Protein AF-A0A2H0RH08-F1 (afdb_monomer_lite)

Structure (mmCIF, N/CA/C/O backbone):
data_AF-A0A2H0RH08-F1
#
_entry.id   AF-A0A2H0RH08-F1
#
loop_
_atom_site.group_PDB
_atom_site.id
_atom_site.type_symbol
_atom_site.label_atom_id
_atom_site.label_alt_id
_atom_site.label_comp_id
_atom_site.label_asym_id
_atom_site.label_entity_id
_atom_site.label_seq_id
_atom_site.pdbx_PDB_ins_code
_atom_site.Cartn_x
_atom_site.Cartn_y
_atom_site.Cartn_z
_atom_site.occupancy
_atom_site.B_iso_or_equiv
_atom_site.auth_seq_id
_atom_site.auth_comp_id
_atom_site.auth_asym_id
_atom_site.auth_atom_id
_atom_site.pdbx_PDB_model_num
ATOM 1 N N . MET A 1 1 ? -14.422 -0.994 2.689 1.00 85.00 1 MET A N 1
ATOM 2 C CA . MET A 1 1 ? -13.706 -1.690 3.780 1.00 85.00 1 MET A CA 1
ATOM 3 C C . MET A 1 1 ? -13.818 -0.852 5.039 1.00 85.00 1 MET A C 1
ATOM 5 O O . MET A 1 1 ? -14.002 0.354 4.906 1.00 85.00 1 MET A O 1
ATOM 9 N N . THR A 1 2 ? -13.745 -1.462 6.221 1.00 94.88 2 THR A N 1
ATOM 10 C CA . THR A 1 2 ? -13.670 -0.714 7.487 1.00 94.88 2 THR A CA 1
ATOM 11 C C . THR A 1 2 ? -12.241 -0.217 7.736 1.00 94.88 2 THR A C 1
ATOM 13 O O . THR A 1 2 ? -11.321 -0.607 7.010 1.00 94.88 2 THR A O 1
ATOM 16 N N . ALA A 1 3 ? -12.047 0.642 8.742 1.00 96.12 3 ALA A N 1
ATOM 17 C CA . ALA A 1 3 ? -10.716 1.104 9.137 1.00 96.12 3 ALA A CA 1
ATOM 18 C C . ALA A 1 3 ? -9.840 -0.067 9.602 1.00 96.12 3 ALA A C 1
ATOM 20 O O . ALA A 1 3 ? -8.696 -0.184 9.178 1.00 96.12 3 ALA A O 1
ATOM 21 N N . GLU A 1 4 ? -10.413 -0.973 10.394 1.00 96.25 4 GLU A N 1
ATOM 22 C CA . GLU A 1 4 ? -9.751 -2.170 10.915 1.00 96.25 4 GLU A CA 1
ATOM 23 C C . GLU A 1 4 ? -9.241 -3.038 9.770 1.00 96.25 4 GLU A C 1
ATOM 25 O O . GLU A 1 4 ? -8.083 -3.442 9.772 1.00 96.25 4 GLU A O 1
ATOM 30 N N . LYS A 1 5 ? -10.069 -3.246 8.737 1.00 95.56 5 LYS A N 1
ATOM 31 C CA . LYS A 1 5 ? -9.653 -4.044 7.585 1.00 95.56 5 LYS A CA 1
ATOM 32 C C . LYS A 1 5 ? -8.557 -3.368 6.764 1.00 95.56 5 LYS A C 1
ATOM 34 O O . LYS A 1 5 ? -7.680 -4.047 6.245 1.00 95.56 5 LYS A O 1
ATOM 39 N N . ILE A 1 6 ? -8.597 -2.041 6.627 1.00 97.50 6 ILE A N 1
ATOM 40 C CA . ILE A 1 6 ? -7.516 -1.297 5.963 1.00 97.50 6 ILE A CA 1
ATOM 41 C C . ILE A 1 6 ? -6.205 -1.495 6.729 1.00 97.50 6 ILE A C 1
ATOM 43 O O . ILE A 1 6 ? -5.199 -1.803 6.102 1.00 97.50 6 ILE A O 1
ATOM 47 N N . LEU A 1 7 ? -6.225 -1.365 8.058 1.00 97.69 7 LEU A N 1
ATOM 48 C CA . LEU A 1 7 ? -5.045 -1.559 8.904 1.00 97.69 7 LEU A CA 1
ATOM 49 C C . LEU A 1 7 ? -4.499 -2.988 8.805 1.00 97.69 7 LEU A C 1
ATOM 51 O O . LEU A 1 7 ? -3.307 -3.163 8.589 1.00 97.69 7 LEU A O 1
ATOM 55 N N . GLU A 1 8 ? -5.372 -3.995 8.854 1.00 97.31 8 GLU A N 1
ATOM 56 C CA . GLU A 1 8 ? -4.995 -5.404 8.688 1.00 97.31 8 GLU A CA 1
ATOM 57 C C . GLU A 1 8 ? -4.278 -5.660 7.350 1.00 97.31 8 GLU A C 1
ATOM 59 O O . GLU A 1 8 ? -3.206 -6.265 7.311 1.00 97.31 8 GLU A O 1
ATOM 64 N N . VAL A 1 9 ? -4.840 -5.170 6.238 1.00 97.75 9 VAL A N 1
ATOM 65 C CA . VAL A 1 9 ? -4.236 -5.340 4.907 1.00 97.75 9 VAL A CA 1
ATOM 66 C C . VAL A 1 9 ? -2.924 -4.558 4.794 1.00 97.75 9 VAL A C 1
ATOM 68 O O . VAL A 1 9 ? -1.961 -5.054 4.206 1.00 97.75 9 VAL A O 1
ATOM 71 N N . THR A 1 10 ? -2.864 -3.355 5.371 1.00 97.44 10 THR A N 1
ATOM 72 C CA . THR A 1 10 ? -1.641 -2.548 5.450 1.00 97.44 10 THR A CA 1
ATOM 73 C C . THR A 1 10 ? -0.531 -3.303 6.183 1.00 97.44 10 THR A C 1
ATOM 75 O O . THR A 1 10 ? 0.575 -3.403 5.653 1.00 97.44 10 THR A O 1
ATOM 78 N N . ASP A 1 11 ? -0.820 -3.893 7.344 1.00 96.75 11 ASP A N 1
ATOM 79 C CA . ASP A 1 11 ? 0.149 -4.668 8.128 1.00 96.75 11 ASP A CA 1
ATOM 80 C C . ASP A 1 11 ? 0.628 -5.910 7.374 1.00 96.75 11 ASP A C 1
ATOM 82 O O . ASP A 1 11 ? 1.831 -6.177 7.303 1.00 96.75 11 ASP A O 1
ATOM 86 N N . PHE A 1 12 ? -0.287 -6.629 6.720 1.00 97.12 12 PHE A N 1
ATOM 87 C CA . PHE A 1 12 ? 0.074 -7.742 5.846 1.00 97.12 12 PHE A CA 1
ATOM 88 C C . PHE A 1 12 ? 1.042 -7.304 4.736 1.00 97.12 12 PHE A C 1
ATOM 90 O O . PHE A 1 12 ? 2.069 -7.947 4.513 1.00 97.12 12 PHE A O 1
ATOM 97 N N . TYR A 1 13 ? 0.771 -6.186 4.060 1.00 97.19 13 TYR A N 1
ATOM 98 C CA . TYR A 1 13 ? 1.653 -5.681 3.008 1.00 97.19 13 TYR A CA 1
ATOM 99 C C . TYR A 1 13 ? 2.993 -5.162 3.524 1.00 97.19 13 TYR A C 1
ATOM 101 O O . TYR A 1 13 ? 3.994 -5.324 2.823 1.00 97.19 13 TYR A O 1
ATOM 109 N N . ARG A 1 14 ? 3.062 -4.627 4.750 1.00 94.62 14 ARG A N 1
ATOM 110 C CA . ARG A 1 14 ? 4.350 -4.333 5.397 1.00 94.62 14 ARG A CA 1
ATOM 111 C C . ARG A 1 14 ? 5.175 -5.606 5.537 1.00 94.62 14 ARG A C 1
ATOM 113 O O . ARG A 1 14 ? 6.346 -5.599 5.176 1.00 94.62 14 ARG A O 1
ATOM 120 N N . GLU A 1 15 ? 4.580 -6.704 5.998 1.00 94.06 15 GLU A N 1
ATOM 121 C CA . GLU A 1 15 ? 5.282 -7.989 6.124 1.00 94.06 15 GLU A CA 1
ATOM 122 C C . GLU A 1 15 ? 5.720 -8.566 4.773 1.00 94.06 15 GLU A C 1
ATOM 124 O O . GLU A 1 15 ? 6.797 -9.157 4.672 1.00 94.06 15 GLU A O 1
ATOM 129 N N . VAL A 1 16 ? 4.925 -8.364 3.720 1.00 94.38 16 VAL A N 1
ATOM 130 C CA . VAL A 1 16 ? 5.309 -8.736 2.351 1.00 94.38 16 VAL A CA 1
ATOM 131 C C . VAL A 1 16 ? 6.529 -7.932 1.897 1.00 94.38 16 VAL A C 1
ATOM 133 O O . VAL A 1 16 ? 7.504 -8.522 1.431 1.00 94.38 16 VAL A O 1
ATOM 136 N N . LEU A 1 17 ? 6.504 -6.604 2.052 1.00 92.00 17 LEU A N 1
ATOM 137 C CA . LEU A 1 17 ? 7.591 -5.732 1.603 1.00 92.00 17 LEU A CA 1
ATOM 138 C C . LEU A 1 17 ? 8.847 -5.859 2.468 1.00 92.00 17 LEU A C 1
ATOM 140 O O . LEU A 1 17 ? 9.934 -5.791 1.917 1.00 92.00 17 LEU A O 1
ATOM 144 N N . LYS A 1 18 ? 8.750 -6.142 3.774 1.00 89.00 18 LYS A N 1
ATOM 145 C CA . LYS A 1 18 ? 9.916 -6.383 4.656 1.00 89.00 18 LYS A CA 1
ATOM 146 C C . LYS A 1 18 ? 10.845 -7.497 4.166 1.00 89.00 18 LYS A C 1
ATOM 148 O O . LYS A 1 18 ? 12.007 -7.544 4.556 1.00 89.00 18 LYS A O 1
ATOM 153 N N . ARG A 1 19 ? 10.330 -8.421 3.353 1.00 87.81 19 ARG A N 1
ATOM 154 C CA . ARG A 1 19 ? 11.103 -9.524 2.762 1.00 87.81 19 ARG A CA 1
ATOM 155 C C . ARG A 1 19 ? 11.779 -9.137 1.448 1.00 87.81 19 ARG A C 1
ATOM 157 O O . ARG A 1 19 ? 12.549 -9.929 0.911 1.00 87.81 19 ARG A O 1
ATOM 164 N N . ASP A 1 20 ? 11.470 -7.960 0.915 1.00 88.69 20 ASP A N 1
ATOM 165 C CA . ASP A 1 20 ? 12.063 -7.445 -0.306 1.00 88.69 20 ASP A CA 1
ATOM 166 C C . ASP A 1 20 ? 13.463 -6.878 -0.010 1.00 88.69 20 ASP A C 1
ATOM 168 O O . ASP A 1 20 ? 13.604 -6.072 0.911 1.00 88.69 20 ASP A O 1
ATOM 172 N N . PR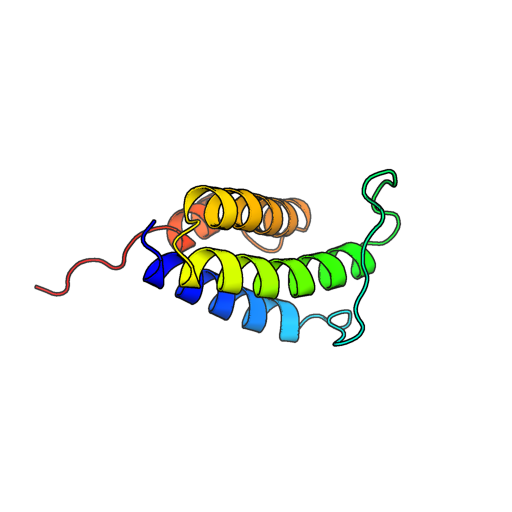O A 1 21 ? 14.508 -7.254 -0.771 1.00 86.62 21 PRO A N 1
ATOM 173 C CA . PRO A 1 21 ? 15.871 -6.768 -0.535 1.00 86.62 21 PRO A CA 1
ATOM 174 C C . PRO A 1 21 ? 16.010 -5.246 -0.672 1.00 86.62 21 PRO A C 1
ATOM 176 O O . PRO A 1 21 ? 17.006 -4.679 -0.226 1.00 86.62 21 PRO A O 1
ATOM 179 N N . TRP A 1 22 ? 15.029 -4.588 -1.290 1.00 84.31 22 TRP A N 1
ATOM 180 C CA . TRP A 1 22 ? 15.009 -3.147 -1.500 1.00 84.31 22 TRP A CA 1
ATOM 181 C C . TRP A 1 22 ? 14.130 -2.390 -0.514 1.00 84.31 22 TRP A C 1
ATOM 183 O O . TRP A 1 22 ? 14.095 -1.156 -0.564 1.00 84.31 22 TRP A O 1
ATOM 193 N N . ALA A 1 23 ? 13.428 -3.095 0.376 1.00 81.62 23 ALA A N 1
ATOM 194 C CA . ALA A 1 23 ? 12.756 -2.447 1.482 1.00 81.62 23 ALA A CA 1
ATOM 195 C C . ALA A 1 23 ? 13.813 -1.811 2.383 1.00 81.62 23 ALA A C 1
ATOM 197 O O . ALA A 1 23 ? 14.683 -2.472 2.946 1.00 81.62 23 ALA A O 1
ATOM 198 N N . SER A 1 24 ? 13.765 -0.490 2.458 1.00 72.12 24 SER A N 1
ATOM 199 C CA . SER A 1 24 ? 14.686 0.312 3.240 1.00 72.12 24 SER A CA 1
ATOM 200 C C . SER A 1 24 ? 13.874 1.269 4.089 1.00 72.12 24 SER A C 1
ATOM 202 O O . SER A 1 24 ? 12.913 1.858 3.600 1.00 72.12 24 SER A O 1
ATOM 204 N N . ASP A 1 25 ? 14.328 1.476 5.322 1.00 65.19 25 ASP A N 1
ATOM 205 C CA . ASP A 1 25 ? 13.808 2.516 6.215 1.00 65.19 25 ASP A CA 1
ATOM 206 C C . ASP A 1 25 ? 14.157 3.937 5.723 1.00 65.19 25 ASP A C 1
ATOM 208 O O . ASP A 1 25 ? 13.751 4.935 6.317 1.00 65.19 25 ASP A O 1
ATOM 212 N N . ASN A 1 26 ? 14.935 4.057 4.639 1.00 63.12 26 ASN A N 1
ATOM 213 C CA . ASN A 1 26 ? 15.278 5.342 4.056 1.00 63.12 26 ASN A CA 1
ATOM 214 C C . ASN A 1 26 ? 14.090 5.908 3.278 1.00 63.12 26 ASN A C 1
ATOM 216 O O . ASN A 1 26 ? 13.700 5.396 2.227 1.00 63.12 26 ASN A O 1
ATOM 220 N N . TRP A 1 27 ? 13.579 7.023 3.791 1.00 60.88 27 TRP A N 1
ATOM 221 C CA . TRP A 1 27 ? 12.550 7.842 3.171 1.00 60.88 27 TRP A CA 1
ATOM 222 C C . TRP A 1 27 ? 12.924 8.230 1.732 1.00 60.88 27 TRP A C 1
ATOM 224 O O . TRP A 1 27 ? 13.877 8.979 1.509 1.00 60.88 27 TRP A O 1
ATOM 234 N N . LEU A 1 28 ? 12.154 7.745 0.754 1.00 66.56 28 LEU A N 1
ATOM 235 C CA . LEU A 1 28 ? 12.183 8.212 -0.629 1.00 66.56 28 LEU A CA 1
ATOM 236 C C . LEU A 1 28 ? 10.854 8.896 -0.969 1.00 66.56 28 LEU A C 1
ATOM 238 O O . LEU A 1 28 ? 9.897 8.241 -1.381 1.00 66.56 28 LEU A O 1
ATOM 242 N N . ASP A 1 29 ? 10.805 10.221 -0.815 1.00 69.62 29 ASP A N 1
ATOM 243 C CA . ASP A 1 29 ? 9.728 11.032 -1.389 1.00 69.62 29 ASP A CA 1
ATOM 244 C C . ASP A 1 29 ? 9.886 11.029 -2.913 1.00 69.62 29 ASP A C 1
ATOM 246 O O . ASP A 1 29 ? 10.721 11.750 -3.469 1.00 69.62 29 ASP A O 1
ATOM 250 N N . TYR A 1 30 ? 9.177 10.117 -3.580 1.00 78.00 30 TYR A N 1
ATOM 251 C CA . TYR A 1 30 ? 9.303 9.960 -5.021 1.00 78.00 30 TYR A CA 1
ATOM 252 C C . TYR A 1 30 ? 8.655 11.154 -5.732 1.00 78.00 30 TYR A C 1
ATOM 254 O O . TYR A 1 30 ? 7.474 11.422 -5.490 1.00 78.00 30 TYR A O 1
ATOM 262 N N . PRO A 1 31 ? 9.371 11.868 -6.622 1.00 84.44 31 PRO A N 1
ATOM 263 C CA . PRO A 1 31 ? 8.819 13.042 -7.285 1.00 84.44 31 PRO A CA 1
ATOM 264 C C . PRO A 1 31 ? 7.580 12.678 -8.121 1.00 84.44 31 PRO A C 1
ATOM 266 O O . PRO A 1 31 ? 7.660 11.782 -8.965 1.00 84.44 31 PRO A O 1
ATOM 269 N N . PRO A 1 32 ? 6.438 13.369 -7.945 1.00 85.25 32 PRO A N 1
ATOM 270 C CA . PRO A 1 32 ? 5.197 13.032 -8.645 1.00 85.25 32 PRO A CA 1
ATOM 271 C C . PRO A 1 32 ? 5.237 13.353 -10.148 1.00 85.25 32 PRO A C 1
ATOM 273 O O . PRO A 1 32 ? 4.340 12.961 -10.889 1.00 85.25 32 PRO A O 1
ATOM 276 N N . ASP A 1 33 ? 6.248 14.093 -10.599 1.00 90.88 33 ASP A N 1
ATOM 277 C CA . ASP A 1 33 ? 6.476 14.497 -11.985 1.00 90.88 33 ASP A CA 1
ATOM 278 C C . ASP A 1 33 ? 7.454 13.575 -12.732 1.00 90.88 33 ASP A C 1
ATOM 280 O O . ASP A 1 33 ? 7.816 13.858 -13.877 1.00 90.88 33 ASP A O 1
ATOM 284 N N . ARG A 1 34 ? 7.884 12.470 -12.109 1.00 88.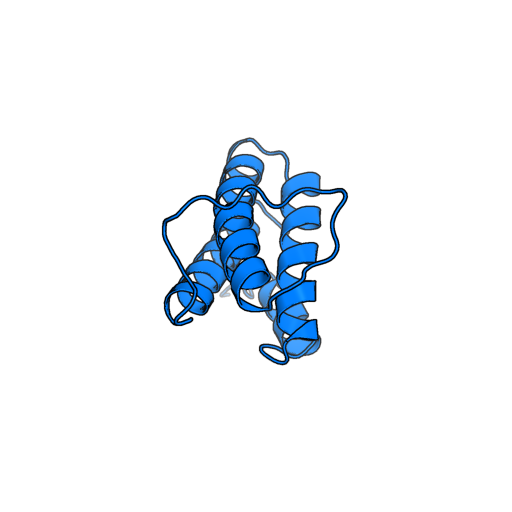31 34 ARG A N 1
ATOM 285 C CA . ARG A 1 34 ? 8.813 11.506 -12.706 1.00 88.31 34 ARG A CA 1
ATOM 286 C C . ARG A 1 34 ? 8.181 10.134 -12.862 1.00 88.31 34 ARG A C 1
ATOM 288 O O . ARG A 1 34 ? 7.401 9.681 -12.029 1.00 88.31 34 ARG A O 1
ATOM 295 N N . LEU A 1 35 ? 8.542 9.468 -13.956 1.00 88.88 35 LEU A N 1
ATOM 296 C CA . LEU A 1 35 ? 8.251 8.050 -14.129 1.00 88.88 35 LEU A CA 1
ATOM 297 C C . LEU A 1 35 ? 9.141 7.242 -13.197 1.00 88.88 35 LEU A C 1
ATOM 299 O O . LEU A 1 35 ? 10.292 7.617 -13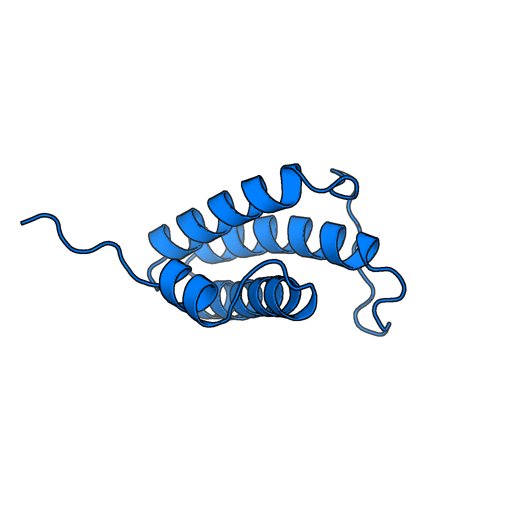.001 1.00 88.88 35 LEU A O 1
ATOM 303 N N . LEU A 1 36 ? 8.608 6.126 -12.704 1.00 87.06 36 LEU A N 1
ATOM 304 C CA . LEU A 1 36 ? 9.383 5.155 -11.947 1.00 87.06 36 LEU A CA 1
ATOM 305 C C . LEU A 1 36 ? 10.522 4.613 -12.819 1.00 87.06 36 LEU A C 1
ATOM 307 O O . LEU A 1 36 ? 10.251 3.990 -13.846 1.00 87.06 36 LEU A O 1
ATOM 311 N N . ASP A 1 37 ? 11.765 4.868 -12.420 1.00 84.00 37 ASP A N 1
ATOM 312 C CA . ASP A 1 37 ? 12.952 4.505 -13.201 1.00 84.00 37 ASP A CA 1
ATOM 313 C C . ASP A 1 37 ? 13.415 3.089 -12.843 1.00 84.00 37 ASP A C 1
ATOM 315 O O . ASP A 1 37 ? 13.643 2.247 -13.714 1.00 84.00 37 ASP A O 1
ATOM 319 N N . LEU A 1 38 ? 13.459 2.786 -11.540 1.00 85.06 38 LEU A N 1
ATOM 320 C CA . LEU A 1 38 ? 13.928 1.500 -11.036 1.00 85.06 38 LEU A CA 1
ATOM 321 C C . LEU A 1 38 ? 12.868 0.784 -10.175 1.00 85.06 38 LEU A C 1
ATOM 323 O O . LEU A 1 38 ? 12.215 1.416 -9.337 1.00 85.06 38 LEU A O 1
ATOM 327 N N . PRO A 1 39 ? 12.695 -0.547 -10.307 1.00 80.31 39 PRO A N 1
ATOM 328 C CA . PRO A 1 39 ? 11.731 -1.304 -9.503 1.00 80.31 39 PRO A CA 1
ATOM 329 C C . PRO A 1 39 ? 11.908 -1.148 -7.982 1.00 80.31 39 PRO A C 1
ATOM 331 O O . PRO A 1 39 ? 10.917 -1.124 -7.248 1.00 80.31 39 PRO A O 1
ATOM 334 N N . GLU A 1 40 ? 13.146 -1.011 -7.498 1.00 86.38 40 GLU A N 1
ATOM 335 C CA . GLU A 1 40 ? 13.470 -0.794 -6.083 1.00 86.38 40 GLU A CA 1
ATOM 336 C C . GLU A 1 40 ? 12.946 0.533 -5.523 1.00 86.38 40 GLU A C 1
ATOM 338 O O . GLU A 1 40 ? 12.662 0.628 -4.327 1.00 86.38 40 GLU A O 1
ATOM 343 N N . GLU A 1 41 ? 12.796 1.560 -6.360 1.00 88.31 41 GLU A N 1
ATOM 344 C CA . GLU A 1 41 ? 12.197 2.834 -5.956 1.00 88.31 41 GLU A CA 1
ATOM 345 C C . GLU A 1 41 ? 10.704 2.645 -5.682 1.00 88.31 41 GLU A C 1
ATOM 347 O O . GLU A 1 41 ? 10.167 3.218 -4.735 1.00 88.31 41 GLU A O 1
ATOM 352 N N . GLY A 1 42 ? 10.050 1.765 -6.449 1.00 90.50 42 GLY A N 1
ATOM 353 C CA . GLY A 1 42 ? 8.635 1.444 -6.290 1.00 90.50 42 GLY A CA 1
ATOM 354 C C . GLY A 1 42 ? 8.369 0.711 -4.981 1.00 90.50 42 GLY A C 1
ATOM 355 O O . GLY A 1 42 ? 7.396 1.016 -4.292 1.00 90.50 42 GLY A O 1
ATOM 356 N N . VAL A 1 43 ? 9.275 -0.197 -4.594 1.00 91.12 43 VAL A N 1
ATOM 357 C CA . VAL A 1 43 ? 9.239 -0.877 -3.289 1.00 91.12 43 VAL A CA 1
ATOM 358 C C . VAL A 1 43 ? 9.321 0.143 -2.154 1.00 91.12 43 VAL A C 1
ATOM 360 O O . VAL A 1 43 ? 8.452 0.151 -1.283 1.00 91.12 43 VAL A O 1
ATOM 363 N N . ARG A 1 44 ? 10.314 1.044 -2.183 1.00 89.44 44 ARG A N 1
ATOM 364 C CA . ARG A 1 44 ? 10.493 2.078 -1.147 1.00 89.44 44 ARG A CA 1
ATOM 365 C C . ARG A 1 44 ? 9.305 3.033 -1.076 1.00 89.44 44 ARG A C 1
ATOM 367 O O . ARG A 1 44 ? 8.839 3.340 0.016 1.00 89.44 44 ARG A O 1
ATOM 374 N N . HIS A 1 45 ? 8.774 3.448 -2.226 1.00 91.06 45 HIS A N 1
ATOM 375 C CA . HIS A 1 45 ? 7.591 4.300 -2.275 1.00 91.06 45 HIS A CA 1
ATOM 376 C C . HIS A 1 45 ? 6.366 3.608 -1.658 1.00 91.06 45 HIS A C 1
ATOM 378 O O . HIS A 1 45 ? 5.666 4.208 -0.846 1.00 91.06 45 HIS A O 1
ATOM 384 N N . CYS A 1 46 ? 6.142 2.324 -1.963 1.00 93.38 46 CYS A N 1
ATOM 385 C CA . CYS A 1 46 ? 5.045 1.564 -1.364 1.00 93.38 46 CYS A CA 1
ATOM 386 C C . CYS A 1 46 ? 5.189 1.430 0.157 1.00 93.38 46 CYS A C 1
ATOM 388 O O . CYS A 1 46 ? 4.186 1.560 0.853 1.00 93.38 46 CYS A O 1
ATOM 390 N N . VAL A 1 47 ? 6.404 1.220 0.685 1.00 91.50 47 VAL A N 1
ATOM 391 C CA . VAL A 1 47 ? 6.643 1.186 2.142 1.00 91.50 47 VAL A CA 1
ATOM 392 C C . VAL A 1 47 ? 6.173 2.486 2.803 1.00 91.50 47 VAL A C 1
ATOM 394 O O . VAL A 1 47 ? 5.421 2.424 3.773 1.00 91.50 47 VAL A O 1
ATOM 397 N N . LEU A 1 48 ? 6.519 3.648 2.239 1.00 89.88 48 LEU A N 1
ATOM 398 C CA . LEU A 1 48 ? 6.067 4.943 2.765 1.00 89.88 48 LEU A CA 1
ATOM 399 C C . LEU A 1 48 ? 4.556 5.138 2.656 1.00 89.88 48 LEU A C 1
ATOM 401 O O . LEU A 1 48 ? 3.915 5.659 3.569 1.00 89.88 48 LEU A O 1
ATOM 405 N N . MET A 1 49 ? 3.964 4.713 1.539 1.00 93.88 49 MET A N 1
ATOM 406 C CA . MET A 1 49 ? 2.520 4.812 1.366 1.00 93.88 49 MET A CA 1
ATOM 407 C C . MET A 1 49 ? 1.766 4.010 2.427 1.00 93.88 49 MET A C 1
ATOM 409 O O . MET A 1 49 ? 0.705 4.459 2.853 1.00 93.88 49 MET A O 1
ATOM 413 N N . LEU A 1 50 ? 2.294 2.867 2.880 1.00 95.62 50 LEU A N 1
ATOM 414 C CA . LEU A 1 50 ? 1.670 2.064 3.938 1.00 95.62 50 LEU A CA 1
ATOM 415 C C . LEU A 1 50 ? 1.582 2.826 5.272 1.00 95.62 50 LEU A C 1
ATOM 417 O O . LEU A 1 50 ? 0.526 2.776 5.904 1.00 95.62 50 LEU A O 1
ATOM 421 N N . ASP A 1 51 ? 2.609 3.601 5.647 1.00 93.75 51 ASP A N 1
ATOM 422 C CA . ASP A 1 51 ? 2.550 4.506 6.813 1.00 93.75 51 ASP A CA 1
ATOM 423 C C . ASP A 1 51 ? 1.427 5.539 6.664 1.00 93.75 51 ASP A C 1
ATOM 425 O O . ASP A 1 51 ? 0.601 5.734 7.555 1.00 93.75 51 ASP A O 1
ATOM 429 N N . GLN A 1 52 ? 1.340 6.165 5.491 1.00 95.25 52 GLN A N 1
ATOM 430 C CA . GLN A 1 52 ? 0.346 7.207 5.233 1.00 95.25 52 GLN A CA 1
ATOM 431 C C . GLN A 1 52 ? -1.083 6.642 5.158 1.00 95.25 52 GLN A C 1
ATOM 433 O O . GLN A 1 52 ? -2.035 7.301 5.580 1.00 95.25 52 GLN A O 1
ATOM 438 N N . ILE A 1 53 ? -1.256 5.418 4.647 1.00 97.88 53 ILE A N 1
ATOM 439 C CA . ILE A 1 53 ? -2.542 4.705 4.633 1.00 97.88 53 ILE A CA 1
ATOM 440 C C . ILE A 1 53 ? -3.011 4.422 6.063 1.00 97.88 53 ILE A C 1
ATOM 442 O O . ILE A 1 53 ? -4.185 4.650 6.362 1.00 97.88 53 ILE A O 1
ATOM 446 N N . GLU A 1 54 ? -2.116 3.958 6.938 1.00 97.75 54 GLU A N 1
ATOM 447 C CA . GLU A 1 54 ? -2.405 3.739 8.358 1.00 97.75 54 GLU A CA 1
ATOM 448 C C . GLU A 1 54 ? -2.863 5.032 9.041 1.00 97.75 54 GLU A C 1
ATOM 450 O O . GLU A 1 54 ? -3.918 5.042 9.684 1.00 97.75 54 GLU A O 1
ATOM 455 N N . ASP A 1 55 ? -2.145 6.137 8.831 1.00 97.75 55 ASP A N 1
ATOM 456 C CA . ASP A 1 55 ? -2.525 7.445 9.368 1.00 97.75 55 ASP A CA 1
ATOM 457 C C . ASP A 1 55 ? -3.914 7.869 8.883 1.00 97.75 55 ASP A C 1
ATOM 459 O O . ASP A 1 55 ? -4.770 8.239 9.691 1.00 97.75 55 ASP A O 1
ATOM 463 N N . PHE A 1 56 ? -4.183 7.769 7.574 1.00 98.25 56 PHE A N 1
ATOM 464 C CA . PHE A 1 56 ? -5.495 8.095 7.013 1.00 98.25 56 PHE A CA 1
ATOM 465 C C . PHE A 1 56 ? -6.608 7.219 7.591 1.00 98.25 56 PHE A C 1
ATOM 467 O O . PHE A 1 56 ? -7.688 7.740 7.882 1.00 98.25 56 PHE A O 1
ATOM 474 N N . ALA A 1 57 ? -6.364 5.920 7.775 1.00 97.94 57 ALA A N 1
ATOM 475 C CA . ALA A 1 57 ? -7.333 5.003 8.361 1.00 97.94 57 ALA A CA 1
ATOM 476 C C . ALA A 1 57 ? -7.647 5.376 9.817 1.00 97.94 57 ALA A C 1
ATOM 478 O O . ALA A 1 57 ? -8.820 5.495 10.177 1.00 97.94 57 ALA A O 1
ATOM 479 N N . ARG A 1 58 ? -6.616 5.651 10.628 1.00 97.75 58 ARG A N 1
ATOM 480 C CA . ARG A 1 58 ? -6.753 6.011 12.050 1.00 97.75 58 ARG A CA 1
ATOM 481 C C . ARG A 1 58 ? -7.520 7.310 12.275 1.00 97.75 58 ARG A C 1
ATOM 483 O O . ARG A 1 58 ? -8.259 7.413 13.249 1.00 97.75 58 ARG A O 1
ATOM 490 N N . ILE A 1 59 ? -7.394 8.282 11.370 1.00 97.81 59 ILE A N 1
ATOM 491 C CA . ILE A 1 59 ? -8.133 9.555 11.452 1.00 97.81 59 ILE A CA 1
ATOM 492 C C . ILE A 1 59 ? -9.473 9.537 10.694 1.00 97.81 59 ILE A C 1
ATOM 494 O O . ILE A 1 59 ? -10.077 10.588 10.483 1.00 97.81 59 ILE A O 1
ATOM 498 N N . GLY A 1 60 ? -9.938 8.367 10.241 1.00 97.44 60 GLY A N 1
ATOM 499 C CA . GLY A 1 60 ? -11.241 8.205 9.586 1.00 97.44 60 GLY A CA 1
ATOM 500 C C . GLY A 1 60 ? -11.313 8.695 8.134 1.00 97.44 60 GLY A C 1
ATOM 501 O O . GLY A 1 60 ? -12.400 8.771 7.562 1.00 97.44 60 GLY A O 1
ATOM 502 N N . ARG A 1 61 ? -10.182 8.993 7.482 1.00 98.12 61 ARG A N 1
ATOM 503 C CA . ARG A 1 61 ? -10.117 9.360 6.052 1.00 98.12 61 ARG A CA 1
ATOM 504 C C . ARG A 1 61 ? -10.122 8.120 5.152 1.00 98.12 61 ARG A C 1
ATOM 506 O O . ARG A 1 61 ? -9.222 7.925 4.333 1.00 98.12 61 ARG A O 1
ATOM 513 N N . LEU A 1 62 ? -11.155 7.292 5.292 1.00 97.62 62 LEU A N 1
ATOM 514 C CA . LEU A 1 62 ? -11.193 5.940 4.725 1.00 97.62 62 LEU A CA 1
ATOM 515 C C . LEU A 1 62 ? -11.171 5.906 3.192 1.00 97.62 62 LEU A C 1
ATOM 517 O O . LEU A 1 62 ? -10.500 5.050 2.628 1.00 97.62 62 LEU A O 1
ATOM 521 N N . GLU A 1 63 ? -11.831 6.843 2.502 1.00 97.38 63 GLU A N 1
ATOM 522 C CA . GLU A 1 63 ? -11.766 6.916 1.030 1.00 97.38 63 GLU A CA 1
ATOM 523 C C . GLU A 1 63 ? -10.340 7.150 0.531 1.00 97.38 63 GLU A C 1
ATOM 525 O O . GLU A 1 63 ? -9.895 6.506 -0.419 1.00 97.38 63 GLU A O 1
ATOM 530 N N . LYS A 1 64 ? -9.599 8.046 1.195 1.00 97.31 64 LYS A N 1
ATOM 531 C CA . LYS A 1 64 ? -8.214 8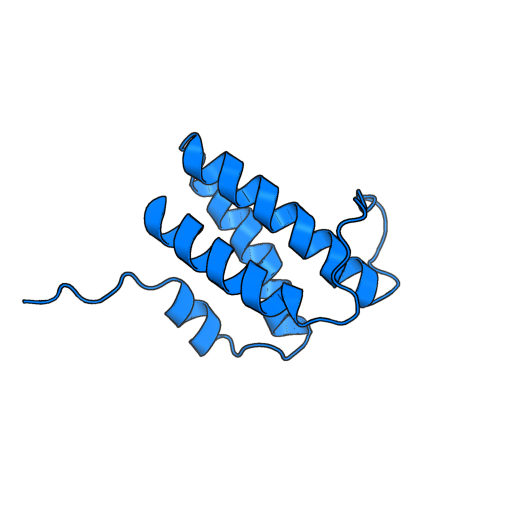.339 0.822 1.00 97.31 64 LYS A CA 1
ATOM 532 C C . LYS A 1 64 ? -7.304 7.153 1.124 1.00 97.31 64 LYS A C 1
ATOM 534 O O . LYS A 1 64 ? -6.495 6.792 0.274 1.00 97.31 64 LYS A O 1
ATOM 539 N N . ALA A 1 65 ? -7.473 6.542 2.296 1.00 98.19 65 ALA A N 1
ATOM 540 C CA . ALA A 1 65 ? -6.755 5.330 2.671 1.00 98.19 65 ALA A CA 1
ATOM 541 C C . ALA A 1 65 ? -6.996 4.205 1.648 1.00 98.19 65 ALA A C 1
ATOM 543 O O . ALA A 1 65 ? -6.049 3.586 1.175 1.00 98.19 65 ALA A O 1
ATOM 544 N N . PHE A 1 66 ? -8.249 3.999 1.233 1.00 96.06 66 PHE A N 1
ATOM 545 C CA . PHE A 1 66 ? -8.616 2.985 0.246 1.00 96.06 66 PHE A CA 1
ATOM 546 C C . PHE A 1 66 ? -8.044 3.270 -1.149 1.00 96.06 66 PHE A C 1
ATOM 548 O O . PHE A 1 66 ? -7.525 2.360 -1.790 1.00 96.06 66 PHE A O 1
ATOM 555 N N . LEU A 1 67 ? -8.084 4.525 -1.612 1.00 97.19 67 LEU A N 1
ATOM 556 C CA . LEU A 1 67 ? -7.492 4.924 -2.894 1.00 97.19 67 LEU A CA 1
ATOM 557 C C . LEU A 1 67 ? -5.989 4.616 -2.938 1.00 97.19 67 LEU A C 1
ATOM 559 O O . LEU A 1 67 ? -5.483 4.069 -3.915 1.00 97.19 67 LEU A O 1
ATOM 563 N N . TRP A 1 68 ? -5.284 4.965 -1.865 1.00 97.62 68 TRP A N 1
ATOM 564 C CA . TRP A 1 68 ? -3.845 4.758 -1.747 1.00 97.62 68 TRP A CA 1
ATOM 565 C C . TRP A 1 68 ? -3.483 3.282 -1.611 1.00 97.62 68 TRP A C 1
ATOM 567 O O . TRP A 1 68 ? -2.539 2.819 -2.248 1.00 97.62 68 TRP A O 1
ATOM 577 N N . LEU A 1 69 ? -4.276 2.519 -0.860 1.00 98.06 69 LEU A N 1
ATOM 578 C CA . LEU A 1 69 ? -4.130 1.071 -0.800 1.00 98.06 69 LEU A CA 1
ATOM 579 C C . LEU A 1 69 ? -4.303 0.439 -2.189 1.00 98.06 69 LEU A C 1
ATOM 581 O O . LEU A 1 69 ? -3.521 -0.428 -2.567 1.00 98.06 69 LEU A O 1
ATOM 585 N N . GLY A 1 70 ? -5.260 0.926 -2.984 1.00 97.69 70 GLY A N 1
ATOM 586 C CA . GLY A 1 70 ? -5.451 0.498 -4.371 1.00 97.69 70 GLY A CA 1
ATOM 587 C C . GLY A 1 70 ? -4.219 0.725 -5.255 1.00 97.69 70 GLY A C 1
ATOM 588 O O . GLY A 1 70 ? -3.903 -0.126 -6.085 1.00 97.69 70 GLY A O 1
ATOM 589 N N . PHE A 1 71 ? -3.477 1.819 -5.053 1.00 96.69 71 PHE A N 1
ATOM 590 C CA . PHE A 1 71 ? -2.208 2.052 -5.752 1.00 96.69 71 PHE A CA 1
ATOM 591 C C . PHE A 1 71 ? -1.163 0.983 -5.401 1.00 96.69 71 PHE A C 1
ATOM 593 O O . PHE A 1 71 ? -0.585 0.370 -6.299 1.00 96.69 71 PHE A O 1
ATOM 600 N N . VAL A 1 72 ? -0.970 0.703 -4.107 1.00 97.12 72 VAL A N 1
ATOM 601 C CA . VAL A 1 72 ? -0.033 -0.333 -3.635 1.00 97.12 72 VAL A CA 1
ATOM 602 C C . VAL A 1 72 ? -0.424 -1.714 -4.181 1.00 97.12 72 VAL A C 1
ATOM 604 O O . VAL A 1 72 ? 0.421 -2.484 -4.635 1.00 97.12 72 VAL A O 1
ATOM 607 N N . GLN A 1 73 ? -1.723 -2.017 -4.225 1.00 98.06 73 GLN A N 1
ATOM 608 C CA . GLN A 1 73 ? -2.251 -3.243 -4.834 1.00 98.06 73 GLN A CA 1
ATOM 609 C C . GLN A 1 73 ? -1.970 -3.312 -6.340 1.00 98.06 73 GLN A C 1
ATOM 611 O O . GLN A 1 73 ? -1.567 -4.361 -6.846 1.00 98.06 73 GLN A O 1
ATOM 616 N N . GLY A 1 74 ? -2.116 -2.190 -7.048 1.00 97.12 74 GLY A N 1
ATOM 617 C CA . GLY A 1 74 ? -1.742 -2.067 -8.455 1.00 97.12 74 GLY A CA 1
ATOM 618 C C . GLY A 1 74 ? -0.259 -2.355 -8.691 1.00 97.12 74 GLY A C 1
ATOM 619 O O . GLY A 1 74 ? 0.075 -3.099 -9.612 1.00 97.12 74 GLY A O 1
ATOM 620 N N . PHE A 1 75 ? 0.624 -1.851 -7.823 1.00 95.69 75 PHE A N 1
ATOM 621 C CA . PHE A 1 75 ? 2.055 -2.163 -7.864 1.00 95.69 75 PHE A CA 1
ATOM 622 C C . PHE A 1 75 ? 2.324 -3.661 -7.674 1.00 95.69 75 PHE A C 1
ATOM 624 O O . PHE A 1 75 ? 3.076 -4.264 -8.446 1.00 95.69 75 PHE A O 1
ATOM 631 N N . PHE A 1 76 ? 1.688 -4.301 -6.689 1.00 96.56 76 PHE A N 1
ATOM 632 C CA . PHE A 1 76 ? 1.849 -5.740 -6.481 1.00 96.56 76 PHE A CA 1
ATOM 633 C C . PHE A 1 76 ? 1.404 -6.570 -7.687 1.00 96.56 76 PHE A C 1
ATOM 635 O O . PHE A 1 76 ? 2.085 -7.529 -8.054 1.00 96.56 76 PHE A O 1
ATOM 642 N N . TRP A 1 77 ? 0.298 -6.190 -8.326 1.00 97.50 77 TRP A N 1
ATOM 643 C CA . TRP A 1 77 ? -0.167 -6.856 -9.538 1.00 97.50 77 TRP A CA 1
ATOM 644 C C . TRP A 1 77 ? 0.797 -6.650 -10.712 1.00 97.50 77 TRP A C 1
ATOM 646 O O . TRP A 1 77 ? 1.220 -7.620 -11.339 1.00 97.50 77 TRP A O 1
ATOM 656 N N . ALA A 1 78 ? 1.210 -5.404 -10.965 1.00 95.00 78 ALA A N 1
ATOM 657 C CA . ALA A 1 78 ? 2.119 -5.058 -12.059 1.00 95.00 78 ALA A CA 1
ATOM 658 C C . ALA A 1 78 ? 3.488 -5.749 -11.945 1.00 95.00 78 ALA A C 1
ATOM 660 O O . ALA A 1 78 ? 4.154 -5.989 -12.949 1.00 95.00 78 ALA A O 1
ATOM 661 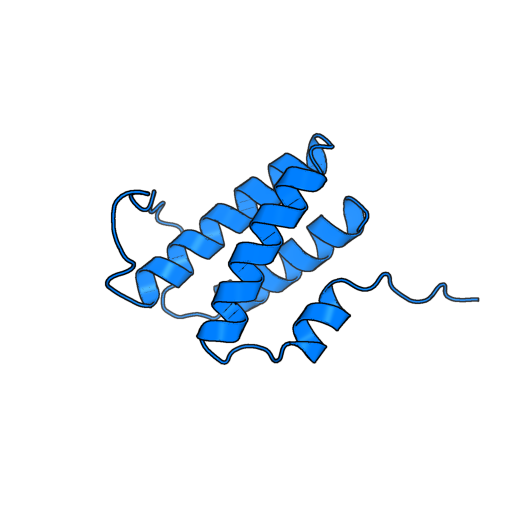N N . THR A 1 79 ? 3.898 -6.092 -10.724 1.00 92.31 79 THR A N 1
ATOM 662 C CA . THR A 1 79 ? 5.164 -6.778 -10.438 1.00 92.31 79 THR A CA 1
ATOM 663 C C . THR A 1 79 ? 5.024 -8.292 -10.263 1.00 92.31 79 THR A C 1
ATOM 665 O O . THR A 1 79 ? 5.997 -8.956 -9.915 1.00 92.31 79 THR A O 1
ATOM 668 N N . GLY A 1 80 ? 3.833 -8.853 -10.504 1.00 94.25 80 GLY A N 1
ATOM 669 C CA . GLY A 1 80 ? 3.593 -10.298 -10.466 1.00 94.25 80 GLY A CA 1
ATOM 670 C C . GLY A 1 80 ? 3.625 -10.918 -9.067 1.00 94.25 80 GLY A C 1
ATOM 671 O O . GLY A 1 80 ? 3.806 -12.127 -8.949 1.00 94.25 80 GLY A O 1
ATOM 672 N N . ARG A 1 81 ? 3.465 -10.114 -8.007 1.00 95.06 81 ARG A N 1
ATOM 673 C CA . ARG A 1 81 ? 3.490 -10.588 -6.611 1.00 95.06 81 ARG A CA 1
ATOM 674 C C . ARG A 1 81 ? 2.155 -11.178 -6.159 1.00 95.06 81 ARG A C 1
ATOM 676 O O . ARG A 1 81 ? 2.157 -12.096 -5.349 1.00 95.06 81 ARG A O 1
ATOM 683 N N . PHE A 1 82 ? 1.042 -10.671 -6.690 1.00 97.75 82 PHE A N 1
ATOM 684 C CA . PHE A 1 82 ? -0.305 -11.182 -6.426 1.00 97.75 82 PHE A CA 1
ATOM 685 C C . PHE A 1 82 ? -1.172 -11.139 -7.686 1.00 97.75 82 PHE A C 1
ATOM 687 O O . PHE A 1 82 ? -1.045 -10.251 -8.534 1.00 97.75 82 PHE A O 1
ATOM 694 N N . THR A 1 83 ? -2.104 -12.078 -7.777 1.00 98.25 83 THR A N 1
ATOM 695 C CA . THR A 1 83 ? -3.200 -12.077 -8.747 1.00 98.25 83 THR A CA 1
ATOM 696 C C . THR A 1 83 ? -4.300 -11.092 -8.338 1.00 98.25 83 THR A C 1
ATOM 698 O O . THR A 1 83 ? -4.447 -10.737 -7.168 1.00 98.25 83 THR A O 1
ATOM 701 N N . LEU A 1 84 ? -5.135 -10.670 -9.295 1.00 97.44 84 LEU A N 1
ATOM 702 C CA . LEU A 1 84 ? -6.292 -9.812 -8.997 1.00 97.44 84 LEU A CA 1
ATOM 703 C C . LEU A 1 84 ? -7.291 -10.480 -8.035 1.00 97.44 84 LEU A C 1
ATOM 705 O O . LEU A 1 84 ? -7.914 -9.787 -7.231 1.00 97.44 84 LEU A O 1
ATOM 709 N N . ASP A 1 85 ? -7.425 -11.808 -8.091 1.00 97.69 85 ASP A N 1
ATOM 710 C CA . ASP A 1 85 ? -8.301 -12.559 -7.188 1.00 97.69 85 ASP A CA 1
ATOM 711 C C . ASP A 1 85 ? -7.771 -12.562 -5.750 1.00 97.69 85 ASP A C 1
ATOM 713 O O . ASP A 1 85 ? -8.544 -12.324 -4.820 1.00 97.69 85 ASP A O 1
ATOM 717 N N . GLU A 1 86 ? -6.463 -12.748 -5.549 1.00 98.12 86 GLU A N 1
ATOM 718 C CA . GLU A 1 86 ? -5.831 -12.618 -4.228 1.00 98.12 86 GLU A CA 1
ATOM 719 C C . GLU A 1 86 ? -6.015 -11.205 -3.667 1.00 98.12 86 GLU A C 1
ATOM 721 O O . GLU A 1 86 ? -6.517 -11.049 -2.556 1.00 98.12 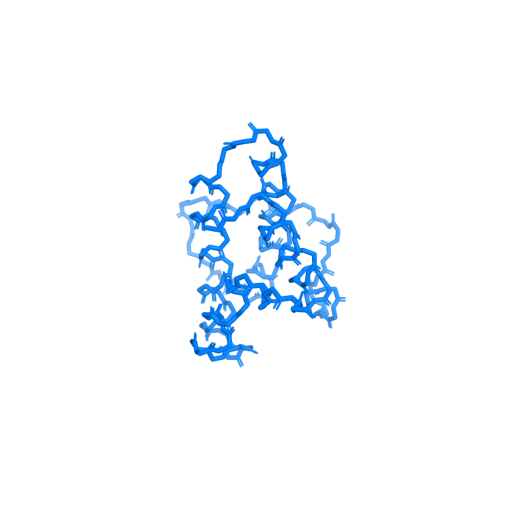86 GLU A O 1
ATOM 726 N N . LEU A 1 87 ? -5.733 -10.165 -4.462 1.00 97.69 87 LEU A N 1
ATOM 727 C CA . LEU A 1 87 ? -5.904 -8.768 -4.040 1.00 97.69 87 LEU A CA 1
ATOM 728 C C . LEU A 1 87 ? -7.355 -8.448 -3.656 1.00 97.69 87 LEU A C 1
ATOM 730 O O . LEU A 1 87 ? -7.616 -7.806 -2.637 1.00 97.69 87 LEU A O 1
ATOM 734 N N . LYS A 1 88 ? -8.322 -8.938 -4.438 1.00 95.19 88 LYS A N 1
ATOM 735 C CA . LYS A 1 88 ? -9.746 -8.814 -4.110 1.00 95.19 88 LYS A CA 1
ATOM 736 C C . LYS A 1 88 ? -10.084 -9.528 -2.804 1.00 95.19 88 LYS A C 1
ATOM 738 O O . LYS A 1 88 ? -10.890 -9.007 -2.034 1.00 95.19 88 LYS A O 1
ATOM 743 N N . ASN A 1 89 ? -9.501 -10.700 -2.561 1.00 96.06 89 ASN A N 1
ATOM 744 C CA . ASN A 1 89 ? -9.726 -11.472 -1.343 1.00 96.06 89 ASN A CA 1
ATOM 745 C C . ASN A 1 89 ? -9.109 -10.809 -0.110 1.00 96.06 89 ASN A C 1
ATOM 747 O O . ASN A 1 89 ? -9.759 -10.807 0.930 1.00 96.06 89 ASN A O 1
ATOM 751 N N . HIS A 1 90 ? -7.942 -10.170 -0.226 1.00 96.25 90 HIS A N 1
ATOM 752 C CA . HIS A 1 90 ? -7.353 -9.403 0.879 1.00 96.25 90 HIS A CA 1
ATOM 753 C C . HIS A 1 90 ? -8.297 -8.295 1.362 1.00 96.25 90 HIS A C 1
ATOM 755 O O . HIS A 1 90 ? -8.365 -8.019 2.550 1.00 96.25 90 HIS A O 1
ATOM 761 N N . ASN A 1 91 ? -9.086 -7.706 0.458 1.00 93.69 91 ASN A N 1
ATOM 762 C CA . ASN A 1 91 ? -10.037 -6.639 0.774 1.00 93.69 91 ASN A CA 1
ATOM 763 C C . ASN A 1 91 ? -11.375 -7.134 1.363 1.00 93.69 91 ASN A C 1
ATOM 765 O O . ASN A 1 91 ? -12.219 -6.317 1.752 1.00 93.69 91 ASN A O 1
ATOM 769 N N . ARG A 1 92 ? -11.625 -8.451 1.393 1.00 90.00 92 ARG A N 1
ATOM 770 C CA . ARG A 1 92 ? -12.883 -9.001 1.913 1.00 90.00 92 ARG A CA 1
ATOM 771 C C . ARG A 1 92 ? -12.887 -8.970 3.444 1.00 90.00 92 ARG A C 1
ATOM 773 O O . ARG A 1 92 ? -11.874 -9.310 4.051 1.00 90.00 92 ARG A O 1
ATOM 780 N N . PRO A 1 93 ? -14.009 -8.592 4.081 1.00 80.12 93 PRO A N 1
ATOM 781 C CA . PRO A 1 93 ? -14.165 -8.819 5.512 1.00 80.12 93 PRO A CA 1
ATOM 782 C C . PRO A 1 93 ? -14.046 -10.320 5.801 1.00 80.12 93 PRO A C 1
ATOM 784 O O . PRO A 1 93 ? -14.472 -11.138 4.978 1.00 80.12 93 PRO A O 1
ATOM 787 N N . GLU A 1 94 ? -13.456 -10.678 6.942 1.00 71.38 94 GLU A N 1
ATOM 788 C CA . GLU A 1 94 ? -13.496 -12.066 7.398 1.00 71.38 94 GLU A CA 1
ATOM 789 C C . GLU A 1 94 ? -14.959 -12.518 7.528 1.00 71.38 94 GLU A C 1
ATOM 791 O O . GLU A 1 94 ? -15.825 -11.708 7.889 1.00 71.38 94 GLU A O 1
ATOM 796 N N . PRO A 1 95 ? -15.273 -13.780 7.188 1.00 61.16 95 PRO A N 1
ATOM 797 C CA . PRO A 1 95 ? -16.600 -14.310 7.448 1.00 61.16 95 PRO A CA 1
ATOM 798 C C . PRO A 1 95 ? -16.879 -14.212 8.949 1.00 61.16 95 PRO A C 1
ATOM 800 O O . PRO A 1 95 ? -16.018 -14.540 9.765 1.00 61.16 95 PRO A O 1
ATOM 803 N N . ALA A 1 96 ? -18.079 -13.751 9.306 1.00 55.22 96 ALA A N 1
ATOM 804 C CA . ALA A 1 96 ? -18.534 -13.820 10.685 1.00 55.22 96 ALA A CA 1
ATOM 805 C C . ALA A 1 96 ? -18.426 -15.281 11.142 1.00 55.22 96 ALA A C 1
ATOM 807 O O . ALA A 1 96 ? -18.920 -16.184 10.465 1.00 55.22 96 ALA A O 1
ATOM 808 N N . VAL A 1 97 ? -17.708 -15.508 12.238 1.00 52.28 97 VAL A N 1
ATOM 809 C CA . VAL A 1 97 ? -17.702 -16.807 12.902 1.00 52.28 97 VAL A CA 1
ATOM 810 C C . VAL A 1 97 ? -19.048 -16.910 13.615 1.00 52.28 97 VAL A C 1
ATOM 812 O O . VAL A 1 97 ? -19.296 -16.131 14.536 1.00 52.28 97 VAL A O 1
ATOM 815 N N . ASP A 1 98 ? -19.922 -17.788 13.121 1.00 45.84 98 ASP A N 1
ATOM 816 C CA . ASP A 1 98 ? -21.205 -18.126 13.757 1.00 45.84 98 ASP A CA 1
ATOM 817 C C . ASP A 1 98 ? -21.006 -18.845 15.105 1.00 45.84 98 ASP A C 1
ATOM 819 O O . ASP A 1 98 ? -20.083 -19.693 15.206 1.00 45.84 98 ASP A O 1
#

Sequence (98 aa):
MTAEKILEVTDFYREVLKRDPWASDNWLDYPPDRLLDLPEEGVRHCVLMLDQIEDFARIGRLEKAFLWLGFVQGFFWATGRFTLDELKNHNRPEPAVD

Radius of gyration: 13.7 Å; chains: 1; bounding box: 37×33×28 Å

Secondary structure (DSSP, 8-state):
--HHHHHHHHHHHHHHHTTSTT--SS-----TTS---SHHHHHHHHHHHHHHHHHHHHTT-HHHHHHHHHHHHHHHHHTTSS-HHHHHHHTSPPPP--

Organism: NCBI:txid1975043

Foldseek 3Di:
DALVLLLVLLVVVLVVLVPPPLADPDDDPDDPPDDDDDLSSVSPVLNVLSVVLNVCSVVPVPVVSVVSVVVSVVSCVVVVNDDPVVVVVSSDDDPPDD

pLDDT: mean 89.97, std 11.31, range [45.84, 98.25]